Protein AF-A0A391PHV9-F1 (afdb_monomer)

Sequence (77 aa):
MDEETALSHVAAVPPSLMREIVLNGTPDEVVEQAALWRDCGVRYMVVVNISVMQRNLRKGLASIQPFNQIVRRLKRL

Mean predicted aligned error: 4.37 Å

Foldseek 3Di:
DDPVVVVVVVVPDDPVVCVVVDQDDFLVSSLVVVVVVVVVPDDDDDDDQPLCVDPDNVRNVVVVVRVVSNVVSNVVD

pLDDT: mean 90.31, std 4.81, range [73.62, 96.62]

Structure (mmCIF, N/CA/C/O backbone):
data_AF-A0A391PHV9-F1
#
_entry.id   AF-A0A391PHV9-F1
#
loop_
_atom_site.group_PDB
_atom_site.id
_atom_site.type_symbol
_atom_site.label_atom_id
_atom_site.label_alt_id
_atom_site.label_comp_id
_atom_site.label_asym_id
_atom_site.label_entity_id
_atom_site.label_seq_id
_atom_site.pdbx_PDB_ins_code
_atom_site.Cartn_x
_atom_site.Cartn_y
_atom_site.Cartn_z
_atom_site.occupancy
_atom_site.B_iso_or_equiv
_atom_site.auth_seq_id
_atom_site.auth_comp_id
_atom_site.auth_asym_id
_atom_site.auth_atom_id
_atom_site.pdbx_PDB_model_num
ATOM 1 N N . MET A 1 1 ? 8.505 -15.948 -17.155 1.00 73.62 1 MET A N 1
ATOM 2 C CA . MET A 1 1 ? 8.707 -14.536 -17.523 1.00 73.62 1 MET A CA 1
ATOM 3 C C . MET A 1 1 ? 10.029 -14.110 -16.928 1.00 73.62 1 MET A C 1
ATOM 5 O O . MET A 1 1 ? 10.220 -14.320 -15.735 1.00 73.62 1 MET A O 1
ATOM 9 N N . ASP A 1 2 ? 10.953 -13.638 -17.753 1.00 91.75 2 ASP A N 1
ATOM 10 C CA . ASP A 1 2 ? 12.206 -13.045 -17.285 1.00 91.75 2 ASP A CA 1
ATOM 11 C C . ASP A 1 2 ? 11.975 -11.637 -16.711 1.00 91.75 2 ASP A C 1
ATOM 13 O O . ASP A 1 2 ? 10.896 -11.051 -16.826 1.00 91.75 2 ASP A O 1
ATOM 17 N N . GLU A 1 3 ? 12.995 -11.124 -16.029 1.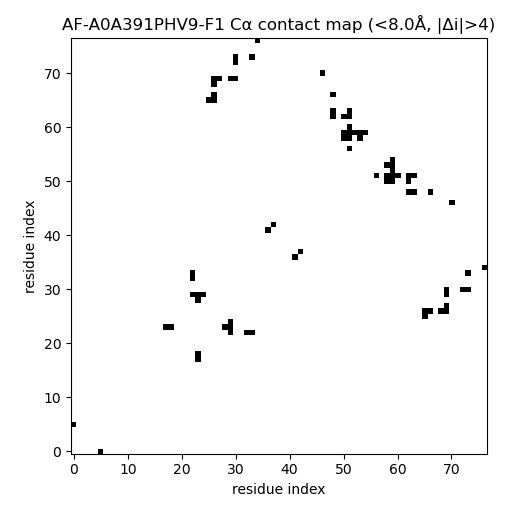00 86.69 3 GLU A N 1
ATOM 18 C CA . GLU A 1 3 ? 12.933 -9.835 -15.347 1.00 86.69 3 GLU A CA 1
ATOM 19 C C . GLU A 1 3 ? 12.716 -8.662 -16.312 1.00 86.69 3 GLU A C 1
ATOM 21 O O . GLU A 1 3 ? 11.954 -7.747 -16.003 1.00 86.69 3 GLU A O 1
ATOM 26 N N . GLU A 1 4 ? 13.356 -8.686 -17.476 1.00 92.19 4 GLU A N 1
ATOM 27 C CA . GLU A 1 4 ? 13.277 -7.608 -18.461 1.00 92.19 4 GLU A CA 1
ATOM 28 C C . GLU A 1 4 ? 11.861 -7.479 -19.029 1.00 92.19 4 GLU A C 1
ATOM 30 O O . GLU A 1 4 ? 11.281 -6.391 -19.048 1.00 92.19 4 GLU A O 1
ATOM 35 N N . THR A 1 5 ? 11.261 -8.612 -19.388 1.00 92.44 5 THR A N 1
ATOM 36 C CA . THR A 1 5 ? 9.873 -8.693 -19.844 1.00 92.44 5 THR A CA 1
ATOM 37 C C . THR A 1 5 ? 8.900 -8.238 -18.752 1.00 92.44 5 THR A C 1
ATOM 39 O O . THR A 1 5 ? 7.942 -7.521 -19.031 1.00 92.44 5 THR A O 1
ATOM 42 N N . ALA A 1 6 ? 9.156 -8.583 -17.486 1.00 89.19 6 ALA A N 1
ATOM 43 C CA . ALA A 1 6 ? 8.334 -8.110 -16.372 1.00 89.19 6 ALA A CA 1
ATOM 44 C C . ALA A 1 6 ? 8.407 -6.580 -16.208 1.00 89.19 6 ALA A C 1
ATOM 46 O O . ALA A 1 6 ? 7.383 -5.921 -16.019 1.00 89.19 6 ALA A O 1
ATOM 47 N N . LEU A 1 7 ? 9.609 -6.003 -16.296 1.00 89.38 7 LEU A N 1
ATOM 48 C CA . LEU A 1 7 ? 9.825 -4.563 -16.153 1.00 89.38 7 LEU A CA 1
ATOM 49 C C . LEU A 1 7 ? 9.224 -3.766 -17.315 1.00 89.38 7 LEU A C 1
ATOM 51 O O . LEU A 1 7 ? 8.663 -2.697 -17.074 1.00 89.38 7 LEU A O 1
ATOM 55 N N . SER A 1 8 ? 9.286 -4.282 -18.545 1.00 92.56 8 SER A N 1
ATOM 56 C CA . SER A 1 8 ? 8.676 -3.620 -19.704 1.00 92.56 8 SER A CA 1
ATOM 57 C C . SER A 1 8 ? 7.151 -3.533 -19.574 1.00 92.56 8 SER A C 1
ATOM 59 O O . SER A 1 8 ? 6.567 -2.489 -19.864 1.00 92.56 8 SER A O 1
ATOM 61 N N . HIS A 1 9 ? 6.503 -4.575 -19.041 1.00 89.81 9 HIS A N 1
ATOM 62 C CA . HIS A 1 9 ? 5.071 -4.551 -18.743 1.00 89.81 9 HIS A CA 1
ATOM 63 C C . HIS A 1 9 ? 4.722 -3.576 -17.616 1.00 89.81 9 HIS A C 1
ATOM 65 O O . HIS A 1 9 ? 3.762 -2.819 -17.743 1.00 89.81 9 HIS A O 1
ATOM 71 N N . VAL A 1 10 ? 5.511 -3.543 -16.537 1.00 86.81 10 VAL A N 1
ATOM 72 C CA . VAL A 1 10 ? 5.300 -2.595 -15.430 1.00 86.81 10 VAL A CA 1
ATOM 73 C C . VAL A 1 10 ? 5.491 -1.145 -15.886 1.00 86.81 10 VAL 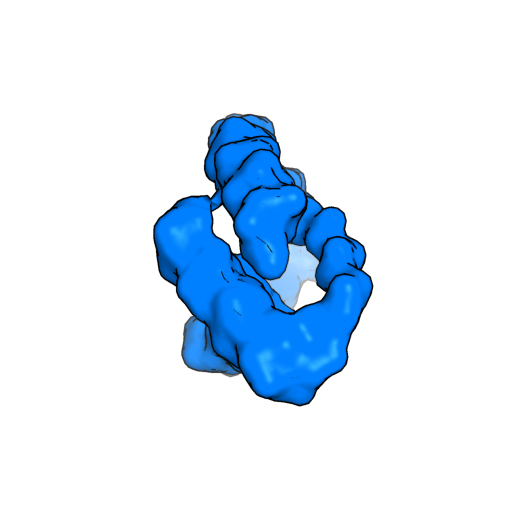A C 1
ATOM 75 O O . VAL A 1 10 ? 4.754 -0.273 -15.438 1.00 86.81 10 VAL A O 1
ATOM 78 N N . ALA A 1 11 ? 6.421 -0.871 -16.805 1.00 88.19 11 ALA A N 1
ATOM 79 C CA . ALA A 1 11 ? 6.662 0.476 -17.326 1.00 88.19 11 ALA A CA 1
ATOM 80 C C . ALA A 1 11 ? 5.461 1.062 -18.093 1.00 88.19 11 ALA A C 1
ATOM 82 O O . ALA A 1 11 ? 5.314 2.281 -18.156 1.00 88.19 11 ALA A O 1
ATOM 83 N N . ALA A 1 12 ? 4.592 0.212 -18.646 1.00 90.12 12 ALA A N 1
ATOM 84 C CA . ALA A 1 12 ? 3.362 0.639 -19.305 1.00 90.12 12 ALA A CA 1
ATOM 85 C C . ALA A 1 12 ? 2.224 0.967 -18.318 1.00 90.12 12 ALA A C 1
ATOM 87 O O . ALA A 1 12 ? 1.205 1.520 -18.731 1.00 90.12 12 ALA A O 1
ATOM 88 N N . VAL A 1 13 ? 2.370 0.638 -17.027 1.00 86.44 13 VAL A N 1
ATOM 89 C CA . VAL A 1 13 ? 1.348 0.892 -16.003 1.00 86.44 13 VAL A CA 1
ATOM 90 C C . VAL A 1 13 ? 1.423 2.352 -15.540 1.00 86.44 13 VAL A C 1
ATOM 92 O O . VAL A 1 13 ? 2.443 2.764 -14.980 1.00 86.44 13 VAL A O 1
ATOM 95 N N . PRO A 1 14 ? 0.350 3.152 -15.699 1.00 86.44 14 PRO A N 1
ATOM 96 C CA . PRO A 1 14 ? 0.340 4.527 -15.221 1.00 86.44 14 PRO A CA 1
ATOM 97 C C . PRO A 1 14 ? 0.476 4.582 -13.691 1.00 86.44 14 PRO A C 1
ATOM 99 O O . PRO A 1 14 ? -0.273 3.896 -12.990 1.00 86.44 14 PRO A O 1
ATOM 102 N N . PRO A 1 15 ? 1.340 5.448 -13.130 1.00 79.62 15 PRO A N 1
ATOM 103 C CA . PRO A 1 15 ? 1.430 5.623 -11.679 1.00 79.62 15 PRO A CA 1
ATOM 104 C C . PRO A 1 15 ? 0.103 6.040 -11.028 1.00 79.62 15 PRO A C 1
ATOM 106 O O . PRO A 1 15 ? -0.143 5.718 -9.867 1.00 79.62 15 PRO A O 1
ATOM 109 N N . SER A 1 16 ? -0.767 6.734 -11.773 1.00 82.75 16 SER A N 1
ATOM 110 C CA . SER A 1 16 ? -2.116 7.097 -11.326 1.00 82.75 16 SER A CA 1
ATOM 111 C C . SER A 1 16 ? -2.983 5.874 -11.034 1.00 82.75 16 SER A C 1
ATOM 113 O O . SER A 1 16 ? -3.687 5.874 -10.031 1.00 82.75 16 SER A O 1
ATOM 115 N N . LEU A 1 17 ? -2.864 4.804 -11.827 1.00 84.69 17 LEU A N 1
ATOM 116 C CA . LEU A 1 17 ? -3.639 3.579 -11.633 1.00 84.69 17 LEU A CA 1
ATOM 117 C C . LEU A 1 17 ? -3.326 2.928 -10.280 1.00 84.69 17 LEU A C 1
ATOM 119 O O . LEU A 1 17 ? -4.215 2.442 -9.588 1.00 84.69 17 LEU A O 1
ATOM 123 N N . MET A 1 18 ? -2.065 2.982 -9.845 1.00 81.44 18 MET A N 1
ATOM 124 C CA . MET A 1 18 ? -1.684 2.453 -8.535 1.00 81.44 18 MET A CA 1
ATOM 125 C C . MET A 1 18 ? -2.352 3.217 -7.384 1.00 81.44 18 MET A C 1
ATOM 127 O O . MET A 1 18 ? -2.638 2.615 -6.356 1.00 81.44 18 MET A O 1
ATOM 131 N N . ARG A 1 19 ? -2.653 4.514 -7.545 1.00 74.94 19 ARG A N 1
ATOM 132 C CA . ARG A 1 19 ? -3.393 5.314 -6.546 1.00 74.94 19 ARG A CA 1
ATOM 133 C C . ARG A 1 19 ? -4.871 4.963 -6.455 1.00 74.94 19 ARG A C 1
ATOM 135 O O . ARG A 1 19 ? -5.473 5.211 -5.419 1.00 74.94 19 ARG A O 1
ATOM 142 N N . GLU A 1 20 ? -5.435 4.368 -7.496 1.00 79.25 20 GLU A N 1
ATOM 143 C CA . GLU A 1 20 ? -6.824 3.905 -7.482 1.00 79.25 20 GLU A CA 1
ATOM 144 C C . GLU A 1 20 ? -6.954 2.507 -6.864 1.00 79.25 20 GLU A C 1
ATOM 146 O O . GLU A 1 20 ? -7.963 2.200 -6.235 1.00 79.25 20 GLU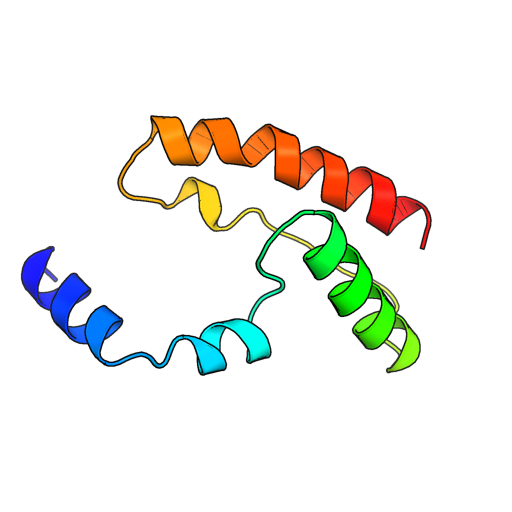 A O 1
ATOM 151 N N . ILE A 1 21 ? -5.929 1.662 -7.018 1.00 82.62 21 ILE A N 1
ATOM 152 C CA . ILE A 1 21 ? -5.988 0.245 -6.627 1.00 82.62 21 ILE A CA 1
ATOM 153 C C . ILE A 1 21 ? -5.415 0.002 -5.225 1.00 82.62 21 ILE A C 1
ATOM 155 O O . ILE A 1 21 ? -5.881 -0.890 -4.514 1.00 82.62 21 ILE A O 1
ATOM 159 N N . VAL A 1 22 ? -4.392 0.758 -4.814 1.00 87.62 22 VAL A N 1
ATOM 160 C CA . VAL A 1 22 ? -3.716 0.555 -3.526 1.00 87.62 22 VAL A CA 1
ATOM 161 C C . VAL A 1 22 ? -3.560 1.850 -2.745 1.00 87.62 22 VAL A C 1
ATOM 163 O O . VAL A 1 22 ? -3.254 2.903 -3.302 1.00 87.62 22 VAL A O 1
ATOM 166 N N . LEU A 1 23 ? -3.659 1.731 -1.420 1.00 90.75 23 LEU A N 1
ATOM 167 C CA . LEU A 1 23 ? -3.258 2.793 -0.507 1.00 90.75 23 LEU A CA 1
ATOM 168 C C . LEU A 1 23 ? -1.736 2.961 -0.585 1.00 90.75 23 LEU A C 1
ATOM 170 O O . LEU A 1 23 ? -0.989 2.053 -0.208 1.00 90.75 23 LEU A O 1
ATOM 174 N N . ASN A 1 24 ? -1.268 4.096 -1.098 1.00 90.75 24 ASN A N 1
ATOM 175 C CA . ASN A 1 24 ? 0.158 4.335 -1.320 1.00 90.75 24 ASN A CA 1
ATOM 176 C C . ASN A 1 24 ? 0.609 5.738 -0.909 1.00 90.75 24 ASN A C 1
ATOM 178 O O . ASN A 1 24 ? -0.205 6.639 -0.723 1.00 90.75 24 ASN A O 1
ATOM 182 N N . GLY A 1 25 ? 1.928 5.889 -0.772 1.00 90.31 25 GLY A N 1
ATOM 183 C CA . GLY A 1 25 ? 2.579 7.120 -0.336 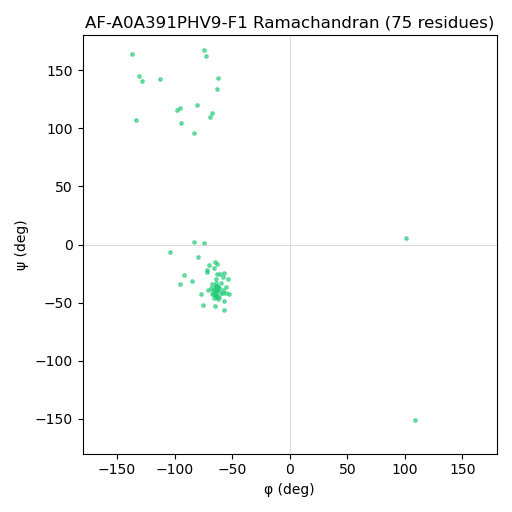1.00 90.31 25 GLY A CA 1
ATOM 184 C C . GLY A 1 25 ? 3.158 7.002 1.070 1.00 90.31 25 GLY A C 1
ATOM 185 O O . GLY A 1 25 ? 3.582 5.931 1.515 1.00 90.31 25 GLY A O 1
ATOM 186 N N . THR A 1 26 ? 3.216 8.134 1.752 1.00 93.12 26 THR A N 1
ATOM 187 C CA . THR A 1 26 ? 3.639 8.261 3.143 1.00 9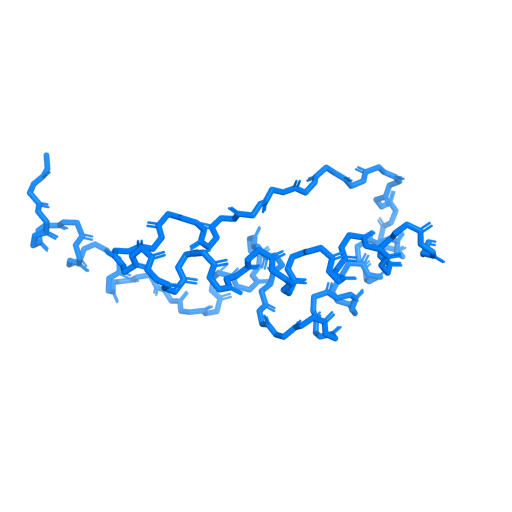3.12 26 THR A CA 1
ATOM 188 C C . THR A 1 26 ? 2.581 7.706 4.106 1.00 93.12 26 THR A C 1
ATOM 190 O O . THR A 1 26 ? 1.410 7.554 3.751 1.00 93.12 26 THR A O 1
ATOM 193 N N . PRO A 1 27 ? 2.954 7.421 5.366 1.00 94.88 27 PRO A N 1
ATOM 194 C CA . PRO A 1 27 ? 1.994 6.996 6.381 1.00 94.88 27 PRO A CA 1
ATOM 195 C C . PRO A 1 27 ? 0.836 7.968 6.644 1.00 94.88 27 PRO A C 1
ATOM 197 O O . PRO A 1 27 ? -0.186 7.526 7.159 1.00 94.88 27 PRO A O 1
ATOM 200 N N . ASP A 1 28 ? 0.993 9.266 6.370 1.00 95.81 28 ASP A N 1
ATOM 201 C CA . ASP A 1 28 ? -0.088 10.255 6.485 1.00 95.81 28 ASP A CA 1
ATOM 202 C C . ASP A 1 28 ? -1.066 10.131 5.315 1.00 95.81 28 ASP A C 1
ATOM 204 O O . ASP A 1 28 ? -2.249 9.883 5.541 1.00 95.81 28 ASP A O 1
ATOM 208 N N . GLU A 1 29 ? -0.557 10.154 4.082 1.00 94.12 29 GLU A N 1
ATOM 209 C CA . GLU A 1 29 ? -1.373 10.022 2.866 1.00 94.12 29 GLU A CA 1
ATOM 210 C C . GLU A 1 29 ? -2.179 8.714 2.852 1.00 94.12 29 GLU A C 1
ATOM 212 O O . GLU A 1 29 ? -3.345 8.701 2.465 1.00 94.12 29 GLU A O 1
ATOM 217 N N . VAL A 1 30 ? -1.588 7.605 3.311 1.00 94.00 30 VAL A N 1
ATOM 218 C CA . VAL A 1 30 ? -2.283 6.310 3.388 1.00 94.00 30 VAL A CA 1
ATOM 219 C C . VAL A 1 30 ? -3.438 6.336 4.393 1.00 94.00 30 VAL A C 1
ATOM 221 O O . VAL A 1 30 ? -4.482 5.731 4.154 1.00 94.00 30 VAL A O 1
ATOM 224 N N . VAL A 1 31 ? -3.263 7.016 5.527 1.00 94.69 31 VAL A N 1
ATOM 225 C CA . VAL A 1 31 ? -4.298 7.123 6.566 1.00 94.69 31 VAL A CA 1
ATOM 226 C C . VAL A 1 31 ? -5.442 8.016 6.090 1.00 94.69 31 VAL A C 1
ATOM 228 O O . VAL A 1 31 ? -6.598 7.673 6.321 1.00 94.69 31 VAL A O 1
ATOM 231 N N . GLU A 1 32 ? -5.139 9.103 5.380 1.00 94.19 32 GLU A N 1
ATOM 232 C CA . GLU A 1 32 ? -6.146 9.962 4.745 1.00 94.19 32 GLU A CA 1
ATOM 233 C C . GLU A 1 32 ? -6.949 9.205 3.679 1.00 94.19 32 GLU A C 1
ATOM 235 O O . GLU A 1 32 ? -8.178 9.223 3.702 1.00 94.19 32 GLU A O 1
ATOM 240 N N . GLN A 1 33 ? -6.281 8.457 2.794 1.00 92.38 33 GLN A N 1
ATOM 241 C CA . GLN A 1 33 ? -6.958 7.617 1.797 1.00 92.38 33 GLN A CA 1
ATOM 242 C C . GLN A 1 33 ? -7.867 6.565 2.453 1.00 92.38 33 GLN A C 1
ATOM 244 O O . GLN A 1 33 ? -8.998 6.351 2.017 1.00 92.38 33 GLN A O 1
ATOM 249 N N . ALA A 1 34 ? -7.406 5.929 3.533 1.00 93.00 34 ALA A N 1
ATOM 250 C CA . ALA A 1 34 ? -8.204 4.958 4.275 1.00 93.00 34 ALA A CA 1
ATOM 251 C C . ALA A 1 34 ? -9.409 5.594 4.993 1.00 93.00 34 ALA A C 1
ATOM 253 O O . ALA A 1 34 ? -10.461 4.961 5.094 1.00 93.00 34 ALA A O 1
ATOM 254 N N . ALA A 1 35 ? -9.280 6.836 5.471 1.00 93.12 35 ALA A N 1
ATOM 255 C CA . ALA A 1 35 ? -10.396 7.592 6.035 1.00 93.12 35 ALA A CA 1
ATOM 256 C C . ALA A 1 35 ? -11.470 7.869 4.971 1.00 93.12 35 ALA A C 1
ATOM 258 O O . ALA A 1 35 ? -12.643 7.610 5.222 1.00 93.12 35 ALA A O 1
ATOM 259 N N . LEU A 1 36 ? -11.077 8.242 3.747 1.00 92.31 36 LEU A N 1
ATOM 260 C CA . LEU A 1 36 ? -12.025 8.379 2.632 1.00 92.31 36 LEU A CA 1
ATOM 261 C C . LEU A 1 36 ? -12.771 7.069 2.354 1.00 92.31 36 LEU A C 1
ATOM 263 O O . LEU A 1 36 ? -13.980 7.064 2.143 1.00 92.31 36 LEU A O 1
ATOM 267 N N . TRP A 1 37 ? -12.076 5.930 2.389 1.00 91.12 37 TRP A N 1
ATOM 268 C CA . TRP A 1 37 ? -12.722 4.626 2.212 1.00 91.12 37 TRP A CA 1
ATOM 269 C C . TRP A 1 37 ? -13.712 4.319 3.341 1.00 91.12 37 TRP A C 1
ATOM 271 O O . TRP A 1 37 ? -14.776 3.744 3.093 1.00 91.12 37 TRP A O 1
ATOM 281 N N . ARG A 1 38 ? -13.389 4.719 4.576 1.00 91.19 38 ARG A N 1
ATOM 282 C CA . ARG A 1 38 ? -14.281 4.588 5.732 1.00 91.19 38 ARG A CA 1
ATOM 283 C C . ARG A 1 38 ? -15.544 5.427 5.567 1.00 91.19 38 ARG A C 1
ATOM 285 O O . ARG A 1 38 ? -16.632 4.899 5.798 1.00 91.19 38 ARG A O 1
ATOM 292 N N . ASP A 1 39 ? -15.399 6.669 5.116 1.00 93.56 39 ASP A N 1
ATOM 293 C CA . ASP A 1 39 ? -16.512 7.582 4.838 1.00 93.56 39 ASP A CA 1
ATOM 294 C C . ASP A 1 39 ? -17.399 7.061 3.696 1.00 93.56 39 ASP A C 1
ATOM 296 O O . ASP A 1 39 ? -18.622 7.177 3.747 1.00 93.56 39 ASP A O 1
ATOM 300 N N . CYS A 1 40 ? -16.806 6.365 2.720 1.00 92.31 40 CYS A N 1
ATOM 301 C CA . CYS A 1 40 ? -17.516 5.634 1.666 1.00 92.31 40 CYS A CA 1
ATOM 302 C C . CYS A 1 40 ? -18.170 4.315 2.138 1.00 92.31 40 CYS A C 1
ATOM 304 O O . CYS A 1 40 ? -18.771 3.603 1.333 1.00 92.31 40 CYS A O 1
ATOM 306 N N . GLY A 1 41 ? -18.071 3.966 3.425 1.00 92.62 41 GLY A N 1
ATOM 307 C CA . GLY A 1 41 ? -18.772 2.832 4.034 1.00 92.62 41 GLY A CA 1
ATOM 308 C C . GLY A 1 41 ? -17.937 1.565 4.251 1.00 92.62 41 GLY A C 1
ATOM 309 O O . GLY A 1 41 ? -18.481 0.552 4.705 1.00 92.62 41 GLY A O 1
ATOM 310 N N . VAL A 1 42 ? -16.625 1.578 3.989 1.00 90.88 42 VAL A N 1
ATOM 311 C CA . VAL A 1 42 ? -15.755 0.419 4.259 1.00 90.88 42 VAL A CA 1
ATOM 312 C C . VAL A 1 42 ? -15.602 0.211 5.768 1.00 90.88 42 VAL A C 1
ATOM 314 O O . VAL A 1 42 ? -14.937 0.974 6.470 1.00 90.88 42 VAL A O 1
ATOM 317 N N . ARG A 1 43 ? -16.203 -0.865 6.296 1.00 87.69 43 ARG A N 1
ATOM 318 C CA . ARG A 1 43 ? -16.226 -1.120 7.749 1.00 87.69 43 ARG A CA 1
ATOM 319 C C . ARG A 1 43 ? -15.089 -1.984 8.291 1.00 87.69 43 ARG A C 1
ATOM 321 O O . ARG A 1 43 ? -14.717 -1.837 9.455 1.00 87.69 43 ARG A O 1
ATOM 328 N N . TYR A 1 44 ? -14.516 -2.846 7.463 1.00 88.25 44 TYR A N 1
ATOM 329 C CA . TYR A 1 44 ? -13.436 -3.744 7.859 1.00 88.25 44 TYR A CA 1
ATOM 330 C C . TYR A 1 44 ? -12.346 -3.699 6.796 1.00 88.25 44 TYR A C 1
ATOM 332 O O . TYR A 1 44 ? -12.527 -4.212 5.697 1.00 88.25 44 TYR A O 1
ATOM 340 N N . MET A 1 45 ? -11.225 -3.059 7.123 1.00 89.44 45 MET A N 1
ATOM 341 C CA . MET A 1 45 ? -10.067 -2.986 6.237 1.00 89.44 45 MET A CA 1
ATOM 342 C C . MET A 1 45 ? -9.071 -4.085 6.594 1.00 89.44 45 MET A C 1
ATOM 344 O O . MET A 1 45 ? -8.514 -4.100 7.693 1.00 89.44 45 MET A O 1
ATOM 348 N N . VAL A 1 46 ? -8.832 -4.993 5.650 1.00 91.31 46 VAL A N 1
ATOM 349 C CA . VAL A 1 46 ? -7.742 -5.971 5.719 1.00 91.31 46 VAL A CA 1
ATOM 350 C C . VAL A 1 46 ? -6.585 -5.417 4.899 1.00 91.31 46 VAL A C 1
ATOM 352 O O . VAL A 1 46 ? -6.718 -5.220 3.695 1.00 91.31 46 VAL A O 1
ATOM 355 N N . VAL A 1 47 ? -5.462 -5.131 5.557 1.00 92.38 47 VAL A N 1
ATOM 356 C CA . VAL A 1 47 ? -4.300 -4.488 4.929 1.00 92.38 47 VAL A CA 1
ATOM 357 C C . VAL A 1 47 ? -3.111 -5.440 4.858 1.00 92.38 47 VAL A C 1
ATOM 359 O O . VAL A 1 47 ? -2.846 -6.195 5.794 1.00 92.38 47 VAL A O 1
ATOM 362 N N . VAL A 1 48 ? -2.365 -5.371 3.757 1.00 93.38 48 VAL A N 1
ATOM 363 C CA . VAL A 1 48 ? -1.132 -6.133 3.526 1.00 93.38 48 VAL A CA 1
ATOM 364 C C . VAL A 1 48 ? -0.012 -5.189 3.095 1.00 93.38 48 VAL A C 1
ATOM 366 O O . VAL A 1 48 ? -0.239 -4.244 2.341 1.00 93.38 48 VAL A O 1
ATOM 369 N N . ASN A 1 49 ? 1.209 -5.431 3.575 1.00 93.75 49 ASN A N 1
ATOM 370 C CA . ASN A 1 49 ? 2.374 -4.656 3.163 1.00 93.75 49 ASN A CA 1
ATOM 371 C C . ASN A 1 49 ? 2.939 -5.192 1.840 1.00 93.75 49 ASN A C 1
ATOM 373 O O . ASN A 1 49 ? 3.748 -6.115 1.849 1.00 93.75 49 ASN A O 1
ATOM 377 N N . ILE A 1 50 ? 2.552 -4.597 0.712 1.00 91.31 50 ILE A N 1
ATOM 378 C CA . ILE A 1 50 ? 3.045 -4.998 -0.621 1.00 91.31 50 ILE A CA 1
ATOM 379 C C . ILE A 1 50 ? 4.515 -4.587 -0.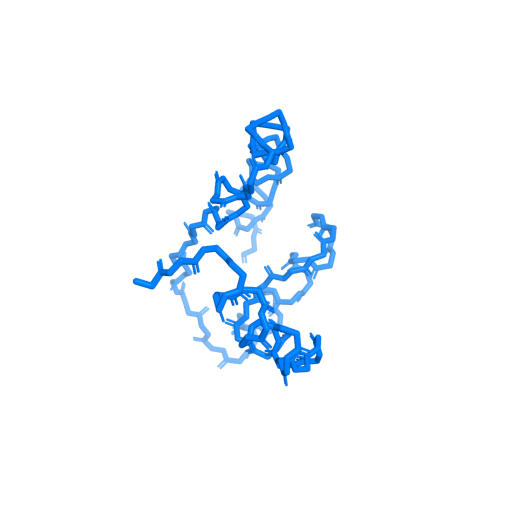833 1.00 91.31 50 ILE A C 1
ATOM 381 O O . ILE A 1 50 ? 5.242 -5.227 -1.592 1.00 91.31 50 ILE A O 1
ATOM 385 N N . SER A 1 51 ? 5.010 -3.575 -0.112 1.00 89.25 51 SER A N 1
ATOM 386 C CA . SER A 1 51 ? 6.377 -3.054 -0.273 1.00 89.25 51 SER A CA 1
ATOM 387 C C . SER A 1 51 ? 7.474 -4.074 0.054 1.00 89.25 51 SER A C 1
ATOM 389 O O . SER A 1 51 ? 8.615 -3.898 -0.370 1.00 89.25 51 SER A O 1
ATOM 391 N N . VAL A 1 52 ? 7.152 -5.169 0.752 1.00 90.69 52 VAL A N 1
ATOM 392 C CA . VAL A 1 52 ? 8.100 -6.272 0.995 1.00 90.69 52 VAL A CA 1
ATOM 393 C C . VAL A 1 52 ? 8.497 -7.009 -0.287 1.00 90.69 52 VAL A C 1
ATOM 395 O O . VAL A 1 52 ? 9.542 -7.649 -0.312 1.00 90.69 52 VAL A O 1
ATOM 398 N N . MET A 1 53 ? 7.701 -6.893 -1.356 1.00 88.12 53 MET A N 1
ATOM 399 C CA . MET A 1 53 ? 7.957 -7.519 -2.659 1.00 88.12 53 MET A CA 1
ATOM 400 C C . MET A 1 53 ? 8.923 -6.715 -3.542 1.00 88.12 53 MET A C 1
ATOM 402 O O . MET A 1 53 ? 9.177 -7.087 -4.686 1.00 88.12 53 MET A O 1
ATOM 406 N N . GLN A 1 54 ? 9.458 -5.593 -3.052 1.00 85.50 54 GLN A N 1
ATOM 407 C CA . GLN A 1 54 ? 10.430 -4.806 -3.805 1.00 85.50 54 GLN A CA 1
ATOM 408 C C . GLN A 1 54 ? 11.709 -5.606 -4.088 1.00 85.50 54 GLN A C 1
ATOM 410 O O . GLN A 1 54 ? 12.224 -6.307 -3.220 1.00 85.50 54 GLN A O 1
ATOM 415 N N . ARG A 1 55 ? 12.300 -5.396 -5.274 1.00 85.25 55 ARG A N 1
ATOM 416 C CA . ARG A 1 55 ? 13.573 -6.022 -5.691 1.00 85.25 55 AR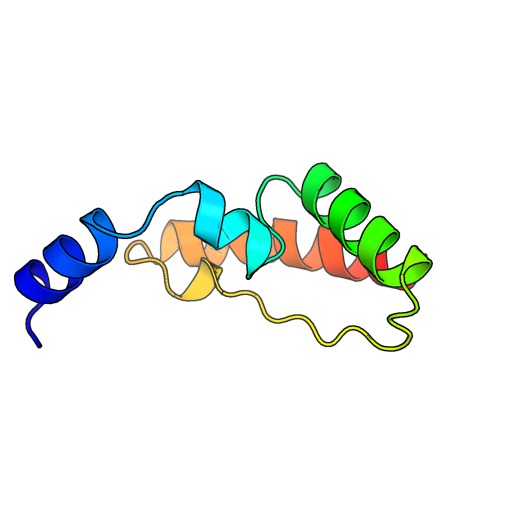G A CA 1
ATOM 417 C C . ARG A 1 55 ? 14.710 -5.800 -4.686 1.00 85.25 55 ARG A C 1
ATOM 419 O O . ARG A 1 55 ? 15.615 -6.620 -4.564 1.00 85.25 55 ARG A O 1
ATOM 426 N N . ASN A 1 56 ? 14.683 -4.678 -3.966 1.00 88.88 56 ASN A N 1
ATOM 427 C CA . ASN A 1 56 ? 15.663 -4.370 -2.937 1.00 88.88 56 ASN A CA 1
ATOM 428 C C . ASN A 1 56 ? 15.152 -4.807 -1.556 1.00 88.88 56 ASN A C 1
ATOM 430 O O . ASN A 1 56 ? 14.355 -4.103 -0.935 1.00 88.88 56 ASN A O 1
ATOM 434 N N . LEU A 1 57 ? 15.691 -5.920 -1.048 1.00 88.62 57 LEU A N 1
ATOM 435 C CA . LEU A 1 57 ? 15.322 -6.482 0.255 1.00 88.62 57 LEU A CA 1
ATOM 436 C C . LEU A 1 57 ? 15.487 -5.482 1.410 1.00 88.62 57 LEU A C 1
ATOM 438 O O . LEU A 1 57 ? 14.661 -5.448 2.317 1.00 88.62 57 LEU A O 1
ATOM 442 N N . ARG A 1 58 ? 16.513 -4.619 1.371 1.00 92.12 58 ARG A N 1
ATOM 443 C CA . ARG A 1 58 ? 16.720 -3.583 2.397 1.00 92.12 58 ARG A CA 1
ATOM 444 C C . ARG A 1 58 ? 15.570 -2.578 2.403 1.00 92.12 58 ARG A C 1
ATOM 446 O O . ARG A 1 58 ? 15.098 -2.219 3.477 1.00 92.12 58 ARG A O 1
ATOM 453 N N . LYS A 1 59 ? 15.110 -2.138 1.227 1.00 91.81 59 LYS A N 1
ATOM 454 C CA . LYS A 1 59 ? 13.938 -1.253 1.118 1.00 91.81 59 LYS A CA 1
ATOM 455 C C . LYS A 1 59 ? 12.659 -1.970 1.558 1.00 91.81 59 LYS A C 1
ATOM 457 O O . LYS A 1 59 ? 11.870 -1.389 2.300 1.00 91.81 59 LYS A O 1
ATOM 462 N N . GLY A 1 60 ? 12.514 -3.246 1.196 1.00 91.50 60 GLY A N 1
ATOM 463 C CA . GLY A 1 60 ? 11.417 -4.095 1.661 1.00 91.50 60 GLY A CA 1
ATOM 464 C C . GLY A 1 60 ? 11.351 -4.180 3.188 1.00 91.50 60 GLY A C 1
ATOM 465 O O . GLY A 1 60 ? 10.305 -3.914 3.772 1.00 91.50 60 GLY A O 1
ATOM 466 N N . LEU A 1 61 ? 12.477 -4.440 3.857 1.00 93.50 61 LEU A N 1
ATOM 467 C CA . LEU A 1 61 ? 12.552 -4.459 5.322 1.00 93.50 61 LEU A CA 1
ATOM 468 C C . LEU A 1 61 ? 12.298 -3.077 5.937 1.00 93.50 61 LEU A C 1
ATOM 470 O O . LEU A 1 61 ? 11.544 -2.966 6.903 1.00 93.50 61 LEU A O 1
ATOM 474 N N . ALA A 1 62 ? 12.863 -2.013 5.358 1.00 94.19 62 ALA A N 1
ATOM 475 C CA . ALA A 1 62 ? 12.640 -0.645 5.829 1.00 94.19 62 ALA A CA 1
ATOM 476 C C . ALA A 1 62 ? 11.159 -0.224 5.757 1.00 94.19 62 ALA A C 1
ATOM 478 O O . ALA A 1 62 ? 10.725 0.611 6.547 1.00 94.19 62 ALA A O 1
ATOM 479 N N . SER A 1 63 ? 10.361 -0.831 4.870 1.00 93.94 63 SER A N 1
ATOM 480 C CA . SER A 1 63 ? 8.920 -0.562 4.752 1.00 93.94 63 SER A CA 1
ATOM 481 C C . SER A 1 63 ? 8.074 -1.087 5.923 1.00 93.94 63 SER A C 1
ATOM 483 O O . SER A 1 63 ? 6.949 -0.628 6.122 1.00 93.94 63 SER A O 1
ATOM 485 N N . ILE A 1 64 ? 8.603 -2.016 6.730 1.00 95.12 64 ILE A N 1
ATOM 486 C CA . ILE A 1 64 ? 7.867 -2.637 7.844 1.00 95.12 64 ILE A CA 1
ATOM 487 C C . ILE A 1 64 ? 7.500 -1.598 8.912 1.00 95.12 64 ILE A C 1
ATOM 489 O O . ILE A 1 64 ? 6.397 -1.630 9.460 1.00 95.12 64 ILE A O 1
ATOM 493 N N . GLN A 1 65 ? 8.401 -0.658 9.210 1.00 96.19 65 GLN A N 1
ATOM 494 C CA . GLN A 1 65 ? 8.142 0.388 10.202 1.00 96.19 65 GLN A CA 1
ATOM 495 C C . GLN A 1 65 ? 7.008 1.341 9.763 1.00 96.19 65 GLN A C 1
ATOM 497 O O . GLN A 1 65 ? 6.051 1.473 10.532 1.00 96.19 65 GLN A O 1
ATOM 502 N N . PRO A 1 66 ? 7.045 1.954 8.560 1.00 95.50 66 PRO A N 1
ATOM 503 C CA . PRO A 1 66 ? 5.923 2.722 8.015 1.00 95.50 66 PRO A CA 1
ATOM 504 C C . PRO A 1 66 ? 4.604 1.944 8.013 1.00 95.50 66 PRO A C 1
ATOM 506 O O . PRO A 1 66 ? 3.575 2.470 8.433 1.00 95.50 66 PRO A O 1
ATOM 509 N N . PHE A 1 67 ? 4.629 0.666 7.626 1.00 95.62 67 PHE A N 1
ATOM 510 C CA . PHE A 1 67 ? 3.431 -0.173 7.632 1.00 95.62 67 PHE A CA 1
ATOM 511 C C . PHE A 1 67 ? 2.842 -0.345 9.040 1.00 95.62 67 PHE A C 1
ATOM 513 O O . PHE A 1 67 ? 1.642 -0.171 9.247 1.00 95.62 67 PHE A O 1
ATOM 520 N N . ASN A 1 68 ? 3.680 -0.611 10.043 1.00 96.31 68 ASN A N 1
ATOM 521 C CA . ASN A 1 68 ? 3.228 -0.704 11.432 1.00 96.31 68 ASN A CA 1
ATOM 522 C C . ASN A 1 68 ? 2.663 0.626 11.955 1.00 96.31 68 ASN A C 1
ATOM 524 O O . ASN A 1 68 ? 1.709 0.623 12.737 1.00 96.31 68 ASN A O 1
ATOM 528 N N . GLN A 1 69 ? 3.226 1.762 11.533 1.00 96.62 69 GLN A N 1
ATOM 529 C CA . GLN A 1 69 ? 2.695 3.086 11.861 1.00 96.62 69 GLN A CA 1
ATOM 530 C C . GLN A 1 69 ? 1.294 3.284 11.271 1.00 96.62 69 GLN A C 1
ATOM 532 O O . GLN A 1 69 ? 0.393 3.707 11.997 1.00 96.62 69 GLN A O 1
ATOM 537 N N . ILE A 1 70 ? 1.097 2.912 10.002 1.00 96.19 70 ILE A N 1
ATOM 538 C CA . ILE A 1 70 ? -0.206 2.936 9.327 1.00 96.19 70 ILE A CA 1
ATOM 539 C C . ILE A 1 70 ? -1.210 2.080 10.103 1.00 96.19 70 ILE A C 1
ATOM 541 O O . ILE A 1 70 ? -2.217 2.603 10.568 1.00 96.19 70 ILE A O 1
ATOM 545 N N . VAL A 1 71 ? -0.914 0.799 10.348 1.00 95.50 71 VAL A N 1
ATOM 546 C CA . VAL A 1 71 ? -1.828 -0.121 11.054 1.00 95.50 71 VAL A CA 1
ATOM 547 C C . VAL A 1 71 ? -2.238 0.421 12.427 1.00 95.50 71 VAL A C 1
ATOM 549 O O . VAL A 1 71 ? -3.405 0.336 12.806 1.00 95.50 71 VAL A O 1
ATOM 552 N N . ARG A 1 72 ? -1.304 1.007 13.188 1.00 95.50 72 ARG A N 1
ATOM 553 C CA . ARG A 1 72 ? -1.614 1.610 14.497 1.00 95.50 72 ARG A CA 1
ATOM 554 C C . ARG A 1 72 ? -2.567 2.797 14.392 1.00 95.50 72 ARG A C 1
ATOM 556 O O . ARG A 1 72 ? -3.374 2.978 15.299 1.00 95.50 72 ARG A O 1
ATOM 563 N N . ARG A 1 73 ? -2.463 3.601 13.333 1.00 95.06 73 ARG A N 1
ATOM 564 C CA . ARG A 1 73 ? -3.353 4.745 13.092 1.00 95.06 73 ARG A CA 1
ATOM 565 C C . ARG A 1 73 ? -4.709 4.301 12.569 1.00 95.06 73 ARG A C 1
ATOM 567 O O . ARG A 1 73 ? -5.708 4.762 13.096 1.00 95.06 73 ARG A O 1
ATOM 574 N N . LEU A 1 74 ? -4.743 3.342 11.643 1.00 92.88 74 LEU A N 1
ATOM 575 C CA . LEU A 1 74 ? -5.991 2.767 11.135 1.00 92.88 74 LEU A CA 1
ATOM 576 C C . LEU A 1 74 ? -6.825 2.116 12.244 1.00 92.88 74 LEU A C 1
ATOM 578 O O . LEU A 1 74 ? -8.040 2.190 12.206 1.00 92.88 74 LEU A O 1
ATOM 582 N N . LYS A 1 75 ? -6.1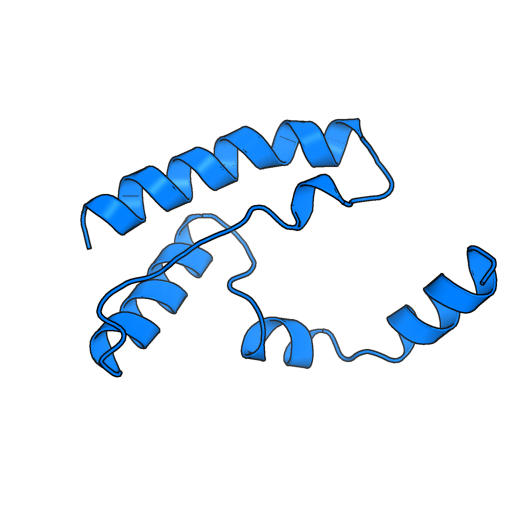91 1.529 13.268 1.00 90.12 75 LYS A N 1
ATOM 583 C CA . LYS A 1 75 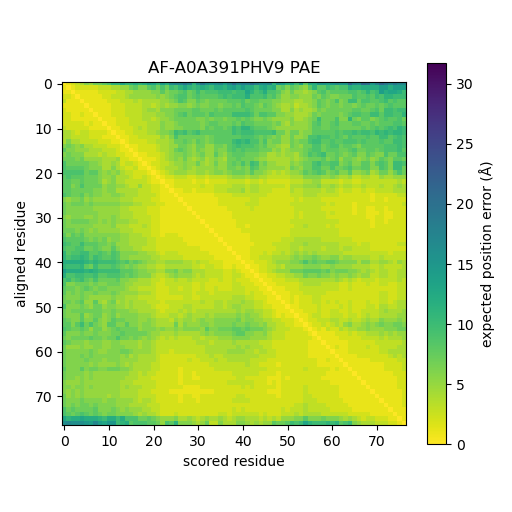? -6.893 1.009 14.458 1.00 90.12 75 LYS A CA 1
ATOM 584 C C . LYS A 1 75 ? -7.592 2.081 15.305 1.00 90.12 75 LYS A C 1
ATOM 586 O O . LYS A 1 75 ? -8.345 1.721 16.203 1.00 90.12 75 LYS A O 1
ATOM 591 N N . ARG A 1 76 ? -7.268 3.360 15.101 1.00 88.00 76 ARG A N 1
ATOM 592 C CA . ARG A 1 76 ? -7.852 4.504 15.817 1.00 88.00 76 ARG A CA 1
ATOM 593 C C . ARG A 1 76 ? -8.869 5.276 14.965 1.00 88.00 76 ARG A C 1
ATOM 595 O O . ARG A 1 76 ? -9.462 6.206 15.502 1.00 88.00 76 ARG A O 1
ATOM 602 N N . LEU A 1 77 ? -9.012 4.924 13.682 1.00 80.62 77 LEU A N 1
ATOM 603 C CA . LEU A 1 77 ? -10.073 5.400 12.787 1.00 80.62 77 LEU A CA 1
ATOM 604 C C . LEU A 1 77 ? -11.329 4.539 12.972 1.00 80.62 77 LEU A C 1
ATOM 606 O O . LEU A 1 77 ? -12.441 5.097 12.873 1.00 80.62 77 LEU A O 1
#

Radius of gyration: 14.45 Å; Cα contacts (8 Å, |Δi|>4): 40; chains: 1; bounding box: 36×25×36 Å

Nearest PDB structures (foldseek):
  6yvt-assembly2_B  TM=3.700E-01  e=6.118E+00  Homo sapiens

Solvent-accessible surface area (backbone atoms only — not comparable to full-atom values): 4768 Å² total; per-residue (Å²): 133,58,69,67,64,52,49,57,57,54,70,73,54,58,75,67,55,50,64,76,76,41,85,58,82,52,56,65,54,29,50,52,53,50,48,54,43,39,75,75,64,56,85,77,88,86,85,78,78,67,56,56,75,42,94,49,59,67,60,11,57,61,42,51,60,53,48,53,54,34,54,60,50,59,76,73,108

Secondary structure (DSSP, 8-state):
--HHHHHHHHHTS-HHHHHHHS--SSHHHHHHHHHHHHHTT--------GGGGSS-HHHHHHTHHHHHHHHHHHTT-